Protein AF-A0A1G9JP99-F1 (afdb_monomer_lite)

Radius of gyration: 40.68 Å; chains: 1; bounding box: 70×70×103 Å

pLDDT: mean 71.24, std 18.3, range [31.33, 96.06]

Sequence (145 aa):
MFGIDGVELVLIVVLAILLFGPDKMPEYSRKAARIFVYLRNVANNTQNSLREQLGPEYSDLELKDLNPKAFIKKHLSQEVAAIEEAKREIEAMKATLEDATKNVESEMADARTTAKASTKVKEPEADDAGAEASYRPAPFDPEAT

Foldseek 3Di:
DDPADPVNVVVVVVVVCVVQPVVVVVVVVVVVVVVVVVVVVCVVVVLVVCCVPVHPVCVVPPCVPPPVVVVCCVVVVVVVVVVVVVVVVVVVVVVVVVVVVVVVVVVVVVVVVVVVVPPDDDDDDDDDDDDDDDDDDDDDDPPPD

InterPro domains:
  IPR003369 Sec-independent protein translocase protein TatA/B/E [PF02416] (2-48)

Structure (mmCIF, N/CA/C/O backbone):
data_AF-A0A1G9JP99-F1
#
_entry.id   AF-A0A1G9JP99-F1
#
loop_
_atom_site.group_PDB
_atom_site.id
_atom_site.type_symbol
_atom_site.label_atom_id
_atom_site.label_alt_id
_atom_site.label_comp_id
_atom_site.label_asym_id
_atom_site.label_entity_id
_atom_site.label_seq_id
_atom_site.pdbx_PDB_ins_code
_atom_site.Cartn_x
_atom_site.Cartn_y
_atom_site.Cartn_z
_atom_site.occupancy
_atom_site.B_iso_or_equiv
_atom_site.auth_seq_id
_atom_site.auth_comp_id
_atom_site.auth_asym_id
_atom_site.auth_atom_id
_atom_site.pdbx_PDB_model_num
ATOM 1 N N . MET A 1 1 ? -8.306 7.683 -14.898 1.00 63.66 1 MET A N 1
ATOM 2 C CA . MET A 1 1 ? -7.383 8.689 -15.468 1.00 63.66 1 MET A CA 1
ATOM 3 C C . MET A 1 1 ? -6.018 8.070 -15.767 1.00 63.66 1 MET A C 1
ATOM 5 O O . MET A 1 1 ? -5.032 8.480 -15.183 1.00 63.66 1 MET A O 1
ATOM 9 N N . PHE A 1 2 ? -5.956 7.114 -16.693 1.00 76.06 2 PHE A N 1
ATOM 10 C CA . PHE A 1 2 ? -4.715 6.695 -17.352 1.00 76.06 2 PHE A CA 1
ATOM 11 C C . PHE A 1 2 ? -5.158 6.245 -18.743 1.00 76.06 2 PHE A C 1
ATOM 13 O O . PHE A 1 2 ? -5.604 5.117 -18.906 1.00 76.06 2 PHE A O 1
ATOM 20 N N . GLY A 1 3 ? -5.240 7.178 -19.692 1.00 86.00 3 GLY A N 1
ATOM 21 C CA . GLY A 1 3 ? -5.681 6.895 -21.061 1.00 86.00 3 GLY A CA 1
ATOM 22 C C . GLY A 1 3 ? -4.586 6.180 -21.845 1.00 86.00 3 GLY A C 1
ATOM 23 O O . GLY A 1 3 ? -4.115 6.741 -22.818 1.00 86.00 3 GLY A O 1
ATOM 24 N N . ILE A 1 4 ? -4.142 5.022 -21.349 1.00 90.12 4 ILE A N 1
ATOM 25 C CA . ILE A 1 4 ? -3.037 4.239 -21.905 1.00 90.12 4 ILE A CA 1
ATOM 26 C C . ILE A 1 4 ? -3.626 3.125 -22.762 1.00 90.12 4 ILE A C 1
ATOM 28 O O . ILE A 1 4 ? -4.376 2.290 -22.249 1.00 90.12 4 ILE A O 1
ATOM 32 N N . ASP A 1 5 ? -3.280 3.108 -24.044 1.00 92.25 5 ASP A N 1
ATOM 33 C CA . ASP A 1 5 ? -3.667 2.026 -24.952 1.00 92.25 5 ASP A CA 1
ATOM 34 C C . ASP A 1 5 ? -2.722 0.812 -24.823 1.00 92.25 5 ASP A C 1
ATOM 36 O O . ASP A 1 5 ? -1.607 0.908 -24.300 1.00 92.25 5 ASP A O 1
ATOM 40 N N . GLY A 1 6 ? -3.136 -0.358 -25.316 1.00 94.81 6 GLY A N 1
ATOM 41 C CA . GLY A 1 6 ? -2.345 -1.592 -25.256 1.00 94.81 6 GLY A CA 1
ATOM 42 C C . GLY A 1 6 ? -0.953 -1.444 -25.882 1.00 94.81 6 GLY A C 1
ATOM 43 O O . GLY A 1 6 ? 0.021 -1.986 -25.361 1.00 94.81 6 GLY A O 1
ATOM 44 N N . VAL A 1 7 ? -0.836 -0.652 -26.953 1.00 95.56 7 VAL A N 1
ATOM 45 C CA . VAL A 1 7 ? 0.448 -0.344 -27.608 1.00 95.56 7 VAL A CA 1
ATOM 46 C C . VAL A 1 7 ? 1.347 0.513 -26.713 1.00 95.56 7 VAL A C 1
ATOM 48 O O . VAL A 1 7 ? 2.540 0.237 -26.583 1.00 95.56 7 VAL A O 1
ATOM 51 N N . GLU A 1 8 ? 0.787 1.529 -26.060 1.00 94.81 8 GLU A N 1
ATOM 52 C CA . GLU A 1 8 ? 1.534 2.410 -25.159 1.00 94.81 8 GLU A CA 1
ATOM 53 C C . GLU A 1 8 ? 2.023 1.656 -23.919 1.00 94.81 8 GLU A C 1
ATOM 55 O O . GLU A 1 8 ? 3.143 1.876 -23.457 1.00 94.81 8 GLU A O 1
ATOM 60 N N . LEU A 1 9 ? 1.240 0.696 -23.419 1.00 95.69 9 LEU A N 1
ATOM 61 C CA . LEU A 1 9 ? 1.669 -0.179 -22.331 1.00 95.69 9 LEU A CA 1
ATOM 62 C C . LEU A 1 9 ? 2.895 -1.018 -22.725 1.00 95.69 9 LEU A C 1
ATOM 64 O O . LEU A 1 9 ? 3.844 -1.122 -21.946 1.00 95.69 9 LEU A O 1
ATOM 68 N N . VAL A 1 10 ? 2.917 -1.575 -23.940 1.00 96.06 10 VAL A N 1
ATOM 69 C CA . VAL A 1 10 ? 4.090 -2.303 -24.454 1.00 96.06 10 VAL A CA 1
ATOM 70 C C . VAL A 1 10 ? 5.302 -1.377 -24.561 1.00 96.06 10 VAL A C 1
ATOM 72 O O . VAL A 1 10 ? 6.391 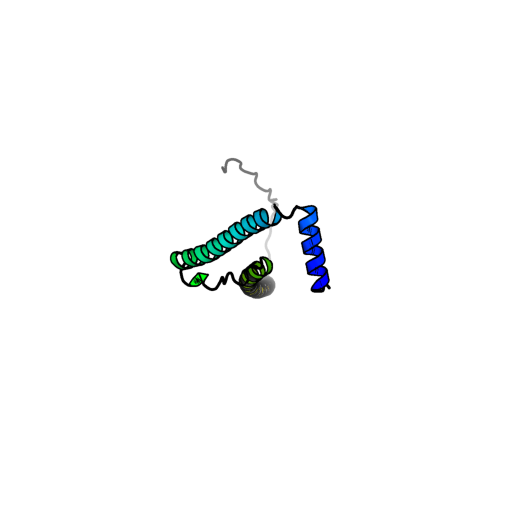-1.758 -24.128 1.00 96.06 10 VAL A O 1
ATOM 75 N N . LEU A 1 11 ? 5.122 -0.151 -25.063 1.00 95.81 11 LEU A N 1
ATOM 76 C CA . LEU A 1 11 ? 6.193 0.848 -25.138 1.00 95.81 11 LEU A CA 1
ATOM 77 C C . LEU A 1 11 ? 6.795 1.136 -23.753 1.00 95.81 11 LEU A C 1
ATOM 79 O O . LEU A 1 11 ? 8.017 1.141 -23.603 1.00 95.81 11 LEU A O 1
ATOM 83 N N . ILE A 1 12 ? 5.954 1.321 -22.732 1.00 95.06 12 ILE A N 1
ATOM 84 C CA . ILE A 1 12 ? 6.394 1.558 -21.348 1.00 95.06 12 ILE A CA 1
ATOM 85 C C . ILE A 1 12 ? 7.195 0.366 -20.816 1.00 95.06 12 ILE A C 1
ATOM 87 O O . ILE A 1 12 ? 8.239 0.558 -20.193 1.00 95.06 12 ILE A O 1
ATOM 91 N N . VAL A 1 13 ? 6.744 -0.865 -21.071 1.00 94.19 13 VAL A N 1
ATOM 92 C CA . VAL A 1 13 ? 7.461 -2.076 -20.642 1.00 94.19 13 VAL A CA 1
ATOM 93 C C . VAL A 1 13 ? 8.831 -2.168 -21.312 1.00 94.19 13 VAL A C 1
ATOM 95 O O . VAL A 1 13 ? 9.819 -2.448 -20.634 1.00 94.19 13 VAL A O 1
ATOM 98 N N . VAL A 1 14 ? 8.918 -1.890 -22.614 1.00 95.31 14 VAL A N 1
ATOM 99 C CA . VAL A 1 14 ? 10.197 -1.874 -23.340 1.00 95.31 14 VAL A CA 1
ATOM 100 C C . VAL A 1 14 ? 11.128 -0.804 -22.771 1.00 95.31 14 VAL A C 1
ATOM 102 O O . VAL A 1 14 ? 12.286 -1.100 -22.486 1.00 95.31 14 VAL A O 1
ATOM 105 N N . LEU A 1 15 ? 10.629 0.412 -22.530 1.00 95.44 15 LEU A N 1
ATOM 106 C CA . LEU A 1 15 ? 11.412 1.483 -21.908 1.00 95.44 15 LEU A CA 1
ATOM 107 C C . LEU A 1 15 ? 11.905 1.098 -20.510 1.00 95.44 15 LEU A C 1
ATOM 109 O O . LEU A 1 15 ? 13.072 1.319 -20.195 1.00 95.44 15 LEU A O 1
ATOM 113 N N . ALA A 1 16 ? 11.059 0.477 -19.690 1.00 93.25 16 ALA A N 1
ATOM 114 C CA . ALA A 1 16 ? 11.455 -0.012 -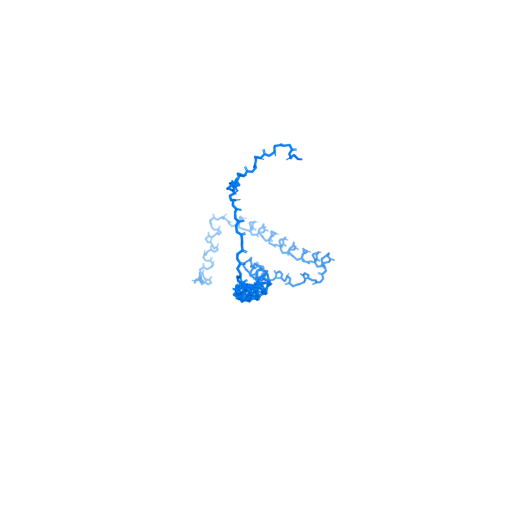18.374 1.00 93.25 16 ALA A CA 1
ATOM 115 C C . ALA A 1 16 ? 12.556 -1.082 -18.479 1.00 93.25 16 ALA A C 1
ATOM 117 O O . ALA A 1 16 ? 13.546 -1.025 -17.751 1.00 93.25 16 ALA A O 1
ATOM 118 N N . ILE A 1 17 ? 12.434 -2.025 -19.416 1.00 93.75 17 ILE A N 1
ATOM 119 C CA . ILE A 1 17 ? 13.460 -3.047 -19.662 1.00 93.75 17 ILE A CA 1
ATOM 120 C C . ILE A 1 17 ? 14.782 -2.416 -20.111 1.00 93.75 17 ILE A C 1
ATOM 122 O O . ILE A 1 17 ? 15.835 -2.862 -19.666 1.00 93.75 17 ILE A O 1
ATOM 126 N N . LEU A 1 18 ? 14.753 -1.381 -20.950 1.00 94.31 18 LEU A N 1
ATOM 127 C CA . LEU A 1 18 ? 15.966 -0.682 -21.381 1.00 94.31 18 LEU A CA 1
ATOM 128 C C . LEU A 1 18 ? 16.622 0.101 -20.239 1.00 94.31 18 LEU A C 1
ATOM 130 O O . LEU A 1 18 ? 17.842 0.073 -20.105 1.00 94.31 18 LEU A O 1
ATOM 134 N N . LEU A 1 19 ? 15.825 0.776 -19.407 1.00 93.50 19 LEU A N 1
ATOM 135 C CA . LEU A 1 19 ? 16.326 1.626 -18.328 1.00 93.50 19 LEU A CA 1
ATOM 136 C C . LEU A 1 19 ? 16.931 0.811 -17.176 1.00 93.50 19 LEU A C 1
ATOM 138 O O . LEU A 1 19 ? 17.978 1.166 -16.641 1.00 93.50 19 LEU A O 1
ATOM 142 N N . PHE A 1 20 ? 16.273 -0.287 -16.796 1.00 90.62 20 PHE A N 1
ATOM 143 C CA . PHE A 1 20 ? 16.695 -1.144 -15.683 1.00 90.62 20 PHE A CA 1
ATOM 144 C C . PHE A 1 20 ? 17.537 -2.352 -16.121 1.00 90.62 20 PHE A C 1
ATOM 146 O O . PHE A 1 20 ? 18.224 -2.955 -15.295 1.00 90.62 20 PHE A O 1
ATOM 153 N N . GLY A 1 21 ? 17.490 -2.709 -17.403 1.00 92.00 21 GLY A N 1
ATOM 154 C CA . GLY A 1 21 ? 18.132 -3.883 -17.984 1.00 92.00 21 GLY A CA 1
ATOM 155 C C . GLY A 1 21 ? 17.232 -5.136 -17.972 1.00 92.00 21 GLY A C 1
ATOM 156 O O . GLY A 1 21 ? 16.567 -5.418 -16.964 1.00 92.00 21 GLY A O 1
ATOM 157 N N . PRO A 1 22 ? 17.239 -5.946 -19.052 1.00 90.81 22 PRO A N 1
ATOM 158 C CA . PRO A 1 22 ? 16.419 -7.160 -19.168 1.00 90.81 22 PRO A CA 1
ATOM 159 C C . PRO A 1 22 ? 16.770 -8.231 -18.133 1.00 90.81 22 PRO A C 1
ATOM 161 O O . PRO A 1 22 ? 15.906 -9.016 -17.752 1.00 90.81 22 PRO A O 1
ATOM 164 N N . ASP A 1 23 ? 18.001 -8.228 -17.624 1.00 90.69 23 ASP A N 1
ATOM 165 C CA . ASP A 1 23 ? 18.457 -9.217 -16.647 1.00 90.69 23 ASP A CA 1
ATOM 166 C C . ASP A 1 23 ? 17.945 -8.927 -15.229 1.00 90.69 23 ASP A C 1
ATOM 168 O O . ASP A 1 23 ? 17.736 -9.844 -14.432 1.00 90.69 23 ASP A O 1
ATOM 172 N N . LYS A 1 24 ? 17.719 -7.648 -14.893 1.00 89.38 24 LYS A N 1
ATOM 173 C CA . LYS A 1 24 ? 17.343 -7.217 -13.535 1.00 89.38 24 LYS A CA 1
ATOM 174 C C . LYS A 1 24 ? 15.836 -7.178 -13.310 1.00 89.38 24 LYS A C 1
ATOM 176 O O . LYS A 1 24 ? 15.379 -7.496 -12.212 1.00 89.38 24 LYS A O 1
ATOM 181 N N . MET A 1 25 ? 15.053 -6.857 -14.341 1.00 88.69 25 MET A N 1
ATOM 182 C CA . MET A 1 25 ? 13.587 -6.790 -14.257 1.00 88.69 25 MET A CA 1
ATOM 183 C C . MET A 1 25 ? 12.951 -8.092 -13.723 1.00 88.69 25 MET A C 1
ATOM 185 O O . MET A 1 25 ? 12.221 -8.025 -12.730 1.00 88.69 25 MET A O 1
ATOM 189 N N . PRO A 1 26 ? 13.274 -9.291 -14.253 1.00 88.75 26 PRO A N 1
ATOM 190 C CA . PRO A 1 26 ? 12.721 -10.544 -13.742 1.00 88.75 26 PRO A CA 1
ATOM 191 C C . PRO A 1 26 ? 13.119 -10.828 -12.290 1.00 88.75 26 PRO A C 1
ATOM 193 O O . PRO A 1 26 ? 12.353 -11.430 -11.537 1.00 88.75 26 PRO A O 1
ATOM 196 N N . GLU A 1 27 ? 14.319 -10.416 -11.876 1.00 91.44 27 GLU A N 1
ATOM 197 C CA . GLU A 1 27 ? 14.792 -10.586 -10.502 1.00 91.44 27 GLU A CA 1
ATOM 198 C C . GLU A 1 27 ? 13.963 -9.738 -9.524 1.00 91.44 27 GLU A C 1
ATOM 200 O O . GLU A 1 27 ? 13.498 -10.250 -8.498 1.00 91.44 27 GLU A O 1
ATOM 205 N N . TYR A 1 28 ? 13.717 -8.468 -9.860 1.00 91.38 28 TYR A N 1
ATOM 206 C CA . TYR A 1 28 ? 12.906 -7.564 -9.043 1.00 91.38 28 TYR A CA 1
ATOM 207 C C . TYR A 1 28 ? 11.433 -7.969 -9.007 1.00 91.38 28 TYR A C 1
ATOM 209 O O . TYR A 1 28 ? 10.856 -8.035 -7.918 1.00 91.38 28 TYR A O 1
ATOM 217 N N . SER A 1 29 ? 10.841 -8.343 -10.145 1.00 92.06 29 SER A N 1
ATOM 218 C CA . SER A 1 29 ? 9.459 -8.838 -10.188 1.00 92.06 29 SER A CA 1
ATOM 219 C C . SER A 1 29 ? 9.275 -10.082 -9.317 1.00 92.06 29 SER A C 1
ATOM 221 O O . SER A 1 29 ? 8.296 -10.180 -8.581 1.00 92.06 29 SER A O 1
ATOM 223 N N . ARG A 1 30 ? 10.242 -11.011 -9.312 1.00 94.56 30 ARG A N 1
ATOM 224 C CA . ARG A 1 30 ? 10.208 -12.199 -8.438 1.00 94.56 30 ARG A CA 1
ATOM 225 C C . ARG A 1 30 ? 10.326 -11.854 -6.953 1.00 94.56 30 ARG A C 1
ATOM 227 O O . ARG A 1 30 ? 9.719 -12.531 -6.123 1.00 94.56 30 ARG A O 1
ATOM 234 N N . LYS A 1 31 ? 11.118 -10.842 -6.583 1.00 94.56 31 LYS A N 1
ATOM 235 C CA . LYS A 1 31 ? 11.202 -10.359 -5.189 1.00 94.56 31 LYS A CA 1
ATOM 236 C C . LYS A 1 31 ? 9.872 -9.742 -4.750 1.00 94.56 31 LYS A C 1
ATOM 238 O O . LYS A 1 31 ? 9.347 -10.134 -3.712 1.00 94.56 31 LYS A O 1
ATOM 243 N N . ALA A 1 32 ? 9.289 -8.872 -5.573 1.00 94.62 32 ALA A N 1
ATOM 244 C CA . ALA A 1 32 ? 7.983 -8.270 -5.312 1.00 94.62 32 ALA A CA 1
ATOM 245 C C . ALA A 1 32 ? 6.868 -9.324 -5.216 1.00 94.62 32 ALA A C 1
ATOM 247 O O . ALA A 1 32 ? 6.081 -9.298 -4.275 1.00 94.62 32 ALA A O 1
ATOM 248 N N . ALA A 1 33 ? 6.847 -10.304 -6.125 1.00 95.50 33 ALA A N 1
ATOM 249 C CA . ALA A 1 33 ? 5.878 -11.397 -6.096 1.00 95.50 33 ALA A CA 1
ATOM 250 C C . ALA A 1 33 ? 5.971 -12.215 -4.800 1.00 95.50 33 ALA A C 1
ATOM 252 O O . ALA A 1 33 ? 4.947 -12.542 -4.208 1.00 95.50 33 ALA A O 1
ATOM 253 N N . ARG A 1 34 ? 7.187 -12.502 -4.312 1.00 95.56 34 ARG A N 1
ATOM 254 C CA . ARG A 1 34 ? 7.377 -13.192 -3.026 1.00 95.56 34 ARG A CA 1
ATOM 255 C C . ARG A 1 34 ? 6.820 -12.392 -1.853 1.00 95.56 34 ARG A C 1
ATOM 257 O O . ARG A 1 34 ? 6.141 -12.973 -1.015 1.00 95.56 34 ARG A O 1
ATOM 264 N N . ILE A 1 35 ? 7.063 -11.082 -1.815 1.00 96.00 35 ILE A N 1
ATOM 265 C CA . ILE A 1 35 ? 6.511 -10.196 -0.778 1.00 96.00 35 ILE A CA 1
ATOM 266 C C . ILE A 1 35 ? 4.983 -10.170 -0.860 1.00 96.00 35 ILE A C 1
ATOM 268 O O . ILE A 1 35 ? 4.316 -10.304 0.159 1.00 96.00 35 ILE A O 1
ATOM 272 N N . PHE A 1 36 ? 4.426 -10.059 -2.066 1.00 95.00 36 PHE A N 1
ATOM 273 C CA . PHE A 1 36 ? 2.982 -10.061 -2.282 1.00 95.00 36 PHE A CA 1
ATOM 274 C C . PHE A 1 36 ? 2.331 -11.367 -1.815 1.00 95.00 36 PHE A C 1
ATOM 276 O O . PHE A 1 36 ? 1.351 -11.336 -1.076 1.00 95.00 36 PHE A O 1
ATOM 283 N N . VAL A 1 37 ? 2.893 -12.517 -2.197 1.00 94.31 37 VAL A N 1
ATOM 284 C CA . VAL A 1 37 ? 2.399 -13.836 -1.774 1.00 94.31 37 VAL A CA 1
ATOM 285 C C . VAL A 1 37 ? 2.537 -14.010 -0.263 1.00 94.31 37 VAL A C 1
ATOM 287 O O . VAL A 1 37 ? 1.609 -14.488 0.382 1.00 94.31 37 VAL A O 1
ATOM 290 N N . TYR A 1 38 ? 3.656 -13.580 0.322 1.00 92.56 38 TYR A N 1
ATOM 291 C CA . TYR A 1 38 ? 3.847 -13.597 1.769 1.00 92.56 38 TYR A CA 1
ATOM 292 C C . TYR A 1 38 ? 2.789 -12.748 2.484 1.00 92.56 38 TYR A C 1
ATOM 294 O O . TYR A 1 38 ? 2.124 -13.244 3.387 1.00 92.56 38 TYR A O 1
ATOM 302 N N . LEU A 1 39 ? 2.562 -11.512 2.035 1.00 92.50 39 LEU A N 1
ATOM 303 C CA . LEU A 1 39 ? 1.564 -10.616 2.617 1.00 92.50 39 LEU A CA 1
ATOM 304 C C . LEU A 1 39 ? 0.139 -11.165 2.459 1.00 92.50 39 LEU A C 1
ATOM 306 O O . LEU A 1 39 ? -0.636 -11.130 3.410 1.00 92.50 39 LEU A O 1
ATOM 310 N N . ARG A 1 40 ? -0.188 -11.736 1.292 1.00 89.12 40 ARG A N 1
ATOM 311 C CA . ARG A 1 40 ? -1.451 -12.447 1.034 1.00 89.12 40 ARG A CA 1
ATOM 312 C C . ARG A 1 40 ? -1.649 -13.586 2.035 1.00 89.12 40 ARG A C 1
ATOM 314 O O . ARG A 1 40 ? -2.734 -13.716 2.593 1.00 89.12 40 ARG A O 1
ATOM 321 N N . ASN A 1 41 ? -0.614 -14.393 2.264 1.00 89.06 41 ASN A N 1
ATOM 322 C CA . ASN A 1 41 ? -0.664 -15.527 3.183 1.00 89.06 41 ASN A CA 1
ATOM 323 C C . ASN A 1 41 ? -0.784 -15.076 4.640 1.00 89.06 41 ASN A C 1
ATOM 325 O O . ASN A 1 41 ? -1.596 -15.634 5.367 1.00 89.06 41 ASN A O 1
ATOM 329 N N . VAL A 1 42 ? -0.037 -14.049 5.057 1.00 87.12 42 VAL A N 1
ATOM 330 C CA . VAL A 1 42 ? -0.156 -13.455 6.398 1.00 87.12 42 VAL A CA 1
ATOM 331 C C . VAL A 1 42 ? -1.568 -12.913 6.612 1.00 87.12 42 VAL A C 1
ATOM 333 O O . VAL A 1 42 ? -2.197 -13.273 7.597 1.00 87.12 42 VAL A O 1
ATOM 336 N N . ALA A 1 43 ? -2.112 -12.144 5.665 1.00 84.00 43 ALA A N 1
ATOM 337 C CA . ALA A 1 43 ? -3.473 -11.616 5.758 1.00 84.00 43 ALA A CA 1
ATOM 338 C C . ALA A 1 43 ? -4.529 -12.730 5.900 1.00 84.00 43 ALA A C 1
ATOM 340 O O . ALA A 1 43 ? -5.416 -12.632 6.745 1.00 84.00 43 ALA A O 1
ATOM 341 N N . ASN A 1 44 ? -4.403 -13.813 5.125 1.00 81.38 44 ASN A N 1
ATOM 342 C CA . ASN A 1 44 ? -5.307 -14.963 5.216 1.00 81.38 44 ASN A CA 1
ATOM 343 C C . ASN A 1 44 ? -5.135 -15.749 6.534 1.00 81.38 44 ASN A C 1
ATOM 345 O O . ASN A 1 44 ? -6.119 -16.178 7.130 1.00 81.38 44 ASN A O 1
ATOM 349 N N . ASN A 1 45 ? -3.899 -15.945 7.002 1.00 80.19 45 ASN A N 1
ATOM 350 C CA . ASN A 1 45 ? -3.610 -16.728 8.208 1.00 80.19 45 ASN A CA 1
ATOM 351 C C . ASN A 1 45 ? -4.011 -15.982 9.484 1.00 80.19 45 ASN A C 1
ATOM 353 O O . ASN A 1 45 ? -4.600 -16.577 10.380 1.00 80.19 45 ASN A O 1
ATOM 357 N N . THR A 1 46 ? -3.745 -14.677 9.552 1.00 70.06 46 THR A N 1
ATOM 358 C CA . THR A 1 46 ? -4.168 -13.825 10.667 1.00 70.06 46 THR A CA 1
ATOM 359 C C . THR A 1 46 ? -5.691 -13.797 10.774 1.00 70.06 46 THR A C 1
ATOM 361 O O . THR A 1 46 ? -6.208 -13.897 11.879 1.00 70.06 46 THR A O 1
ATOM 364 N N . GLN A 1 47 ? -6.428 -13.772 9.658 1.00 67.56 47 GLN A N 1
ATOM 365 C CA . GLN A 1 47 ? -7.891 -13.886 9.685 1.00 67.56 47 GLN A CA 1
ATOM 366 C C . GLN A 1 47 ? -8.359 -15.185 10.357 1.00 67.56 47 GLN A C 1
ATOM 368 O O . GLN A 1 47 ? -9.275 -15.159 11.179 1.00 67.56 47 GLN A O 1
ATOM 373 N N . ASN A 1 48 ? -7.710 -16.308 10.043 1.00 66.81 48 ASN A N 1
ATOM 374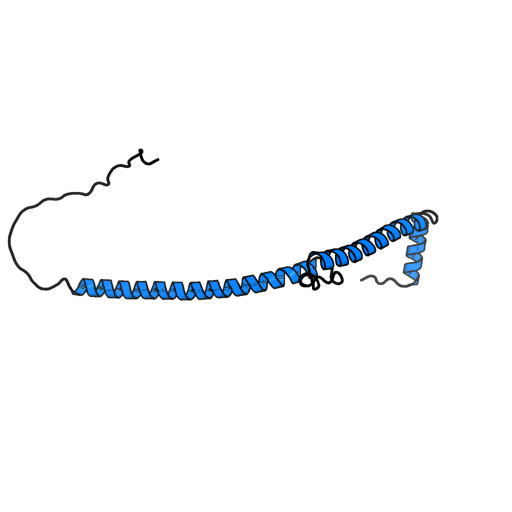 C CA . ASN A 1 48 ? -8.046 -17.602 10.631 1.00 66.81 48 ASN A CA 1
ATOM 375 C C . ASN A 1 48 ? -7.730 -17.633 12.133 1.00 66.81 48 ASN A C 1
ATOM 377 O O . ASN A 1 48 ? -8.588 -18.025 12.914 1.00 66.81 48 ASN A O 1
ATOM 381 N N . SER A 1 49 ? -6.555 -17.151 12.552 1.00 64.75 49 SER A N 1
ATOM 382 C CA . SER A 1 49 ? -6.162 -17.135 13.969 1.00 64.75 49 SER A CA 1
ATOM 383 C C . SER A 1 49 ? -6.970 -16.148 14.820 1.00 64.75 49 SER A C 1
ATOM 385 O O . SER A 1 49 ? -7.281 -16.457 15.967 1.00 64.75 49 SER A O 1
ATOM 387 N N . LEU A 1 50 ? -7.352 -14.986 14.276 1.00 65.88 50 LEU A N 1
ATOM 388 C CA . LEU A 1 50 ? -8.237 -14.032 14.960 1.00 65.88 50 LEU A CA 1
ATOM 389 C C . LEU A 1 50 ? -9.643 -14.618 15.128 1.00 65.88 50 LEU A C 1
ATOM 391 O O . LEU A 1 50 ? -10.222 -14.510 16.203 1.00 65.88 50 LEU A O 1
ATOM 395 N N . ARG A 1 51 ? -10.162 -15.306 14.105 1.00 64.12 51 ARG A N 1
ATOM 396 C CA . ARG A 1 51 ? -11.446 -16.019 14.176 1.00 64.12 51 ARG A CA 1
ATOM 397 C C . ARG A 1 51 ? -11.444 -17.133 15.227 1.00 64.12 51 ARG A C 1
ATOM 399 O O . ARG A 1 51 ? -12.454 -17.343 15.891 1.00 64.12 51 ARG A O 1
ATOM 406 N N . GLU A 1 52 ? -10.330 -17.848 15.363 1.00 67.38 52 GLU A N 1
ATOM 407 C CA . GLU A 1 52 ? -10.192 -18.987 16.279 1.00 67.38 52 GLU A CA 1
ATOM 408 C C . GLU A 1 52 ? -10.038 -18.556 17.745 1.00 67.38 52 GLU A C 1
ATOM 410 O O . GLU A 1 52 ? -10.540 -19.233 18.638 1.00 67.38 52 GLU A O 1
ATOM 415 N N . GLN A 1 53 ? -9.376 -17.421 17.999 1.00 66.94 53 GLN A N 1
ATOM 416 C CA . GLN A 1 53 ? -9.069 -16.958 19.358 1.00 66.94 53 GLN A CA 1
ATOM 417 C C . GLN A 1 53 ? -10.051 -15.917 19.906 1.00 66.94 53 GLN A C 1
ATOM 419 O O . GLN A 1 53 ? -10.187 -15.808 21.121 1.00 66.94 53 GLN A O 1
ATOM 424 N N . LEU A 1 54 ? -10.731 -15.152 19.048 1.00 62.97 54 LEU A N 1
ATOM 425 C CA . LEU A 1 54 ? -11.587 -14.036 19.476 1.00 62.97 54 LEU A CA 1
ATOM 426 C C . LEU A 1 54 ? -13.086 -14.302 19.260 1.00 62.97 54 LEU A C 1
ATOM 428 O O . LEU A 1 54 ? -13.921 -13.494 19.656 1.00 62.97 54 LEU A O 1
ATOM 432 N N . GLY A 1 55 ? -13.444 -15.460 18.701 1.00 59.59 55 GLY A N 1
ATOM 433 C CA . GLY A 1 55 ? -14.833 -15.875 18.534 1.00 59.59 55 GLY A CA 1
ATOM 434 C C . GLY A 1 55 ? -15.558 -15.196 17.361 1.00 59.59 55 GLY A C 1
ATOM 435 O O . GLY A 1 55 ? -15.032 -14.290 16.707 1.00 59.59 55 GLY A O 1
ATOM 436 N N . PRO A 1 56 ? -16.783 -15.660 17.050 1.00 58.41 56 PRO A N 1
ATOM 437 C CA . PRO A 1 56 ? -17.535 -15.256 15.862 1.00 58.41 56 PRO A CA 1
ATOM 438 C C . PRO A 1 56 ? -17.895 -13.762 15.809 1.00 58.41 56 PRO A C 1
ATOM 440 O O . PRO A 1 56 ? -18.138 -13.273 14.709 1.00 58.41 56 PRO A O 1
ATOM 443 N N . GLU A 1 57 ? -17.834 -13.040 16.933 1.00 56.41 57 GLU A N 1
ATOM 444 C CA . GLU A 1 57 ? -18.069 -11.586 17.054 1.00 56.41 57 GLU A CA 1
ATOM 445 C C . GLU A 1 57 ? -17.111 -10.725 16.201 1.00 56.41 57 GLU A C 1
ATOM 447 O O . GLU A 1 57 ? -17.443 -9.603 15.835 1.00 56.41 57 GLU A O 1
ATOM 452 N N . TYR A 1 58 ? -15.943 -11.248 15.807 1.00 54.94 58 TYR A N 1
ATOM 453 C CA . TYR A 1 58 ? -14.987 -10.542 14.935 1.00 54.94 58 TYR A CA 1
ATOM 454 C C . TYR A 1 58 ? -15.055 -10.988 13.463 1.00 54.94 58 TYR A C 1
ATOM 456 O O . TYR A 1 58 ? -14.245 -10.549 12.642 1.00 54.94 58 TYR A O 1
ATOM 464 N N . SER A 1 59 ? -16.026 -11.838 13.102 1.00 53.91 59 SER A N 1
ATOM 465 C CA . SER A 1 59 ? -16.233 -12.304 11.718 1.00 53.91 59 SER A CA 1
ATOM 466 C C . SER A 1 59 ? -16.689 -11.193 10.765 1.00 53.91 59 SER A C 1
ATOM 468 O O . SER A 1 59 ? -16.510 -11.332 9.557 1.00 53.91 59 SER A O 1
ATOM 470 N N . ASP A 1 60 ? -17.213 -10.082 11.292 1.00 56.25 60 ASP A N 1
ATOM 471 C CA . ASP A 1 60 ? -17.716 -8.944 10.505 1.00 56.25 60 ASP A CA 1
ATOM 472 C C . ASP A 1 60 ? -16.637 -7.922 10.110 1.00 56.25 60 ASP A C 1
ATOM 474 O O . ASP A 1 60 ? -16.913 -6.928 9.417 1.00 56.25 60 ASP A O 1
ATOM 478 N N . LEU A 1 61 ? -15.386 -8.177 10.503 1.00 53.72 61 LEU A N 1
ATOM 479 C CA . LEU A 1 61 ? -14.210 -7.531 9.931 1.00 53.72 61 LEU A CA 1
ATOM 480 C C . LEU A 1 61 ? -13.751 -8.324 8.703 1.00 53.72 61 LEU A C 1
ATOM 482 O O . LEU A 1 61 ? -12.694 -8.954 8.675 1.00 53.72 61 LEU A O 1
ATOM 486 N N . GLU A 1 62 ? -14.570 -8.294 7.654 1.00 54.25 62 GLU A N 1
ATOM 487 C CA . GLU A 1 62 ? -14.179 -8.782 6.338 1.00 54.25 62 GLU A CA 1
ATOM 488 C C . GLU A 1 62 ? -12.989 -7.959 5.821 1.00 54.25 62 GLU A C 1
ATOM 490 O O . GLU A 1 62 ? -13.139 -6.844 5.319 1.00 54.25 62 GLU A O 1
ATOM 495 N N . LEU A 1 63 ? -11.785 -8.539 5.858 1.00 51.81 63 LEU A N 1
ATOM 496 C CA . LEU A 1 63 ? -10.557 -7.955 5.297 1.00 51.81 63 LEU A CA 1
ATOM 497 C C . LEU A 1 63 ? -10.593 -7.746 3.765 1.00 51.81 63 LEU A C 1
ATOM 499 O O . LEU A 1 63 ? -9.575 -7.435 3.147 1.00 51.81 63 LEU A O 1
ATOM 503 N N . LYS A 1 64 ? -11.758 -7.913 3.133 1.00 51.12 64 LYS A N 1
ATOM 504 C CA . LYS A 1 64 ? -11.998 -7.636 1.715 1.00 51.12 64 LYS A CA 1
ATOM 505 C C . LYS A 1 64 ? -12.272 -6.148 1.452 1.00 51.12 64 LYS A C 1
ATOM 507 O O . LYS A 1 64 ? -12.142 -5.724 0.309 1.00 51.12 64 LYS A O 1
ATOM 512 N N . ASP A 1 65 ? -12.566 -5.369 2.502 1.00 51.47 65 ASP A N 1
ATOM 513 C CA . ASP A 1 65 ? -12.787 -3.913 2.452 1.00 51.47 65 ASP A CA 1
ATOM 514 C C . ASP A 1 65 ? -11.735 -3.124 3.259 1.00 51.47 65 ASP A C 1
ATOM 516 O O . ASP A 1 65 ? -12.001 -2.090 3.874 1.00 51.47 65 ASP A O 1
ATOM 520 N N . LEU A 1 66 ? -10.493 -3.618 3.257 1.00 55.62 66 LEU A N 1
ATOM 521 C CA . LEU A 1 66 ? -9.331 -3.009 3.913 1.00 55.62 66 LEU A CA 1
ATOM 522 C C . LEU A 1 66 ? -8.834 -1.731 3.197 1.00 55.62 66 LEU A C 1
ATOM 524 O O . LEU A 1 66 ? -7.637 -1.505 3.038 1.00 55.62 66 LEU A O 1
ATOM 528 N N . ASN A 1 67 ? -9.750 -0.859 2.772 1.00 53.09 67 ASN A N 1
ATOM 529 C CA . ASN A 1 67 ? -9.439 0.554 2.634 1.00 53.09 67 ASN A CA 1
ATOM 530 C C . ASN A 1 67 ? -9.410 1.140 4.051 1.00 53.09 67 ASN A C 1
ATOM 532 O O . ASN A 1 67 ? -10.442 1.109 4.725 1.00 53.09 67 ASN A O 1
ATOM 536 N N . PRO A 1 68 ? -8.293 1.728 4.521 1.00 55.56 68 PRO A N 1
ATOM 537 C CA . PRO A 1 68 ? -8.217 2.267 5.881 1.00 55.56 68 PRO A CA 1
ATOM 538 C C . PRO A 1 68 ? -9.335 3.286 6.147 1.00 55.56 68 PRO A C 1
ATOM 540 O O . PRO A 1 68 ? -9.895 3.324 7.234 1.00 55.56 68 PRO A O 1
ATOM 543 N N . LYS A 1 69 ? -9.759 4.033 5.116 1.00 56.50 69 LYS A N 1
ATOM 544 C CA . LYS A 1 69 ? -10.922 4.931 5.180 1.00 56.50 69 LYS A CA 1
ATOM 545 C C . LYS A 1 69 ? -12.256 4.219 5.422 1.00 56.50 69 LYS A C 1
ATOM 547 O O . LYS A 1 69 ? -13.092 4.773 6.124 1.00 56.50 69 LYS A O 1
ATOM 552 N N . ALA A 1 70 ? -12.479 3.044 4.837 1.00 62.44 70 ALA A N 1
ATOM 553 C CA . ALA A 1 70 ? -13.729 2.298 4.992 1.00 62.44 70 ALA A CA 1
ATOM 554 C C . ALA A 1 70 ? -13.810 1.631 6.373 1.00 62.44 70 ALA A C 1
ATOM 556 O O . ALA A 1 70 ? -14.844 1.725 7.028 1.00 62.44 70 ALA A O 1
ATOM 557 N N . PHE A 1 71 ? -12.695 1.069 6.856 1.00 56.31 71 PHE A N 1
ATOM 558 C CA . PHE A 1 71 ? -12.578 0.507 8.207 1.00 56.31 71 PHE A CA 1
ATOM 559 C C . PHE A 1 71 ? -12.814 1.569 9.291 1.00 56.31 71 PHE A C 1
ATOM 561 O O . PHE A 1 71 ? -13.657 1.387 10.165 1.00 56.31 71 PHE A O 1
ATOM 568 N N . ILE A 1 72 ? -12.146 2.723 9.168 1.00 61.16 72 ILE A N 1
ATOM 569 C CA . ILE A 1 72 ? -12.341 3.889 10.041 1.00 61.16 72 ILE A CA 1
ATOM 570 C C . ILE A 1 72 ? -13.792 4.370 9.959 1.00 61.16 72 ILE A C 1
ATOM 572 O O . ILE A 1 72 ? -14.429 4.558 10.984 1.00 61.16 72 ILE A O 1
ATOM 576 N N . LYS A 1 73 ? -14.368 4.500 8.7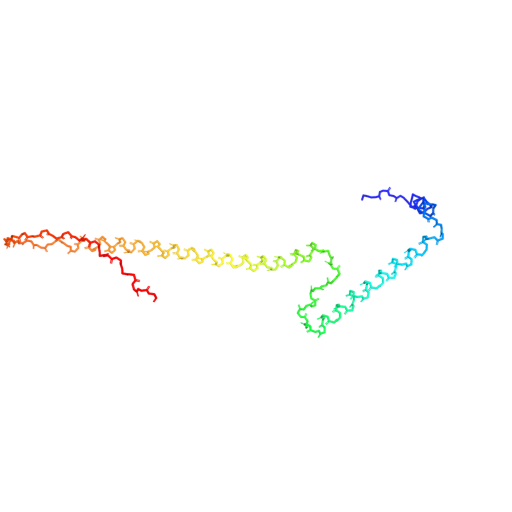57 1.00 62.88 73 LYS A N 1
ATOM 577 C CA . LYS A 1 73 ? -15.769 4.911 8.596 1.00 62.88 73 LYS A CA 1
ATOM 578 C C . LYS A 1 73 ? -16.742 3.944 9.273 1.00 62.88 73 LYS A C 1
ATOM 580 O O . LYS A 1 73 ? -17.674 4.419 9.903 1.00 62.88 73 LYS A O 1
ATOM 585 N N . LYS A 1 74 ? -16.547 2.627 9.154 1.00 61.44 74 LYS A N 1
ATOM 586 C CA . LYS A 1 74 ? -17.437 1.619 9.753 1.00 61.44 74 LYS A CA 1
ATOM 587 C C . LYS A 1 74 ? -17.330 1.631 11.282 1.00 61.44 74 LYS A C 1
ATOM 589 O O . LYS A 1 74 ? -18.359 1.695 11.950 1.00 61.44 74 LYS A O 1
ATOM 594 N N . HIS A 1 75 ? -16.110 1.673 11.820 1.00 62.16 75 HIS A N 1
ATOM 595 C CA . HIS A 1 75 ? -15.882 1.692 13.268 1.00 62.16 75 HIS A CA 1
ATOM 596 C C . HIS A 1 75 ? -16.329 3.014 13.905 1.00 62.16 75 HIS A C 1
ATOM 598 O O . HIS A 1 75 ? -17.103 3.002 14.856 1.00 62.16 75 HIS A O 1
ATOM 604 N N . LEU A 1 76 ? -15.990 4.158 13.297 1.00 59.19 76 LEU A N 1
ATOM 605 C CA . LEU A 1 76 ? -16.525 5.442 13.743 1.00 59.19 76 LEU A CA 1
ATOM 606 C C . LEU A 1 76 ? -18.029 5.562 13.510 1.00 59.19 76 LEU A C 1
ATOM 608 O O . LEU A 1 76 ? -18.664 6.255 14.276 1.00 59.19 76 LEU A O 1
ATOM 612 N N . SER A 1 77 ? -18.646 4.928 12.508 1.00 58.88 77 SER A N 1
ATOM 613 C CA . SER A 1 77 ? -20.108 5.014 12.347 1.00 58.88 77 SER A CA 1
ATOM 614 C C . SER A 1 77 ? -20.879 4.277 13.444 1.00 58.88 77 SER A C 1
ATOM 616 O O . SER A 1 77 ? -21.936 4.753 13.848 1.00 58.88 77 SER A O 1
ATOM 618 N N . GLN A 1 78 ? -20.348 3.161 13.956 1.00 59.25 78 GLN A N 1
ATOM 619 C CA . GLN A 1 78 ? -20.930 2.476 15.114 1.00 59.25 78 GLN A CA 1
ATOM 620 C C . GLN A 1 78 ? -20.704 3.271 16.403 1.00 59.25 78 GLN A C 1
ATOM 622 O O . GLN A 1 78 ? -21.637 3.426 17.186 1.00 59.25 78 GLN A O 1
ATOM 627 N N . GLU A 1 79 ? -19.512 3.842 16.595 1.00 58.47 79 GLU A N 1
ATOM 628 C CA . GLU A 1 79 ? -19.246 4.706 17.751 1.00 58.47 79 GLU A CA 1
ATOM 629 C C . GLU A 1 79 ? -20.032 6.021 17.684 1.00 58.47 79 GLU A C 1
ATOM 631 O O . GLU A 1 79 ? -20.565 6.465 18.691 1.00 58.47 79 GLU A O 1
ATOM 636 N N . VAL A 1 80 ? -20.186 6.625 16.505 1.00 59.31 80 VAL A N 1
ATOM 637 C CA . VAL A 1 80 ? -20.972 7.852 16.307 1.00 59.31 80 VAL A CA 1
ATOM 638 C C . VAL A 1 80 ? -22.454 7.595 16.547 1.00 59.31 80 VAL A C 1
ATOM 640 O O . VAL A 1 80 ? -23.085 8.436 17.168 1.00 59.31 80 VAL A O 1
ATOM 643 N N . ALA A 1 81 ? -23.004 6.445 16.144 1.00 61.34 81 ALA A N 1
ATOM 644 C CA . ALA A 1 81 ? -24.389 6.095 16.464 1.00 61.34 81 ALA A CA 1
ATOM 645 C C . ALA A 1 81 ? -24.606 5.957 17.982 1.00 61.34 81 ALA A C 1
ATOM 647 O O . ALA A 1 81 ? -25.564 6.516 18.513 1.00 61.34 81 ALA A O 1
ATOM 648 N N . ALA A 1 82 ? -23.678 5.305 18.690 1.00 61.69 82 ALA A N 1
ATOM 649 C CA . ALA A 1 82 ? -23.721 5.197 20.149 1.00 61.69 82 ALA A CA 1
ATOM 650 C C . ALA A 1 82 ? -23.536 6.562 20.844 1.00 61.69 82 ALA A C 1
ATOM 652 O O . ALA A 1 82 ? -24.208 6.865 21.828 1.00 61.69 82 ALA A O 1
ATOM 653 N N . ILE A 1 83 ? -22.661 7.422 20.313 1.00 63.66 83 ILE A N 1
ATOM 654 C CA . ILE A 1 83 ? -22.447 8.789 20.810 1.00 63.66 83 ILE A CA 1
ATOM 655 C C . ILE A 1 83 ? -23.670 9.676 20.527 1.00 63.66 83 ILE A C 1
ATOM 657 O O . ILE A 1 83 ? -23.994 10.539 21.338 1.00 63.66 83 ILE A O 1
ATOM 661 N N . GLU A 1 84 ? -24.361 9.492 19.404 1.00 71.38 84 GLU A N 1
ATOM 662 C CA . GLU A 1 84 ? -25.542 10.273 19.019 1.00 71.38 84 GLU A CA 1
ATOM 663 C C . GLU A 1 84 ? -26.786 9.871 19.826 1.00 71.38 84 GLU A C 1
ATOM 665 O O . GLU A 1 84 ? -27.578 10.740 20.199 1.00 71.38 84 GLU A O 1
ATOM 670 N N . GLU A 1 85 ? -26.915 8.591 20.181 1.00 73.69 85 GLU A N 1
ATOM 671 C CA . GLU A 1 85 ? -27.908 8.095 21.141 1.00 73.69 85 GLU A CA 1
ATOM 672 C C . GLU A 1 85 ? -27.632 8.634 22.552 1.00 73.69 85 GLU A C 1
ATOM 674 O O . GLU A 1 85 ? -28.498 9.288 23.137 1.00 73.69 85 GLU A O 1
ATOM 679 N N . ALA A 1 86 ? -26.390 8.519 23.037 1.00 70.56 86 ALA A N 1
ATOM 680 C CA . ALA A 1 86 ? -25.980 9.095 24.319 1.00 70.56 86 ALA A CA 1
ATOM 681 C C . ALA A 1 86 ? -26.175 10.623 24.362 1.00 70.56 86 ALA A C 1
ATOM 683 O O . ALA A 1 86 ? -26.592 11.184 25.375 1.00 70.56 86 ALA A O 1
ATOM 684 N N . LYS A 1 87 ? -25.925 11.327 23.251 1.00 77.25 87 LYS A N 1
ATOM 685 C CA . LYS A 1 87 ? -26.153 12.773 23.152 1.00 77.25 87 LYS A CA 1
ATOM 686 C C . LYS A 1 87 ? -27.640 13.127 23.241 1.00 77.25 87 LYS A C 1
ATOM 688 O O . LYS A 1 87 ? -27.973 14.111 23.898 1.00 77.25 87 LYS A O 1
ATOM 693 N N . ARG A 1 88 ? -28.531 12.340 22.625 1.00 83.25 88 ARG A N 1
ATOM 694 C CA . ARG A 1 88 ? -29.989 12.534 22.737 1.00 83.25 88 ARG A CA 1
ATOM 695 C C . ARG A 1 88 ? -30.490 12.297 24.158 1.00 83.25 88 ARG A C 1
ATOM 697 O O . ARG A 1 88 ? -31.323 13.067 24.626 1.00 83.25 88 ARG A O 1
ATOM 704 N N . GLU A 1 89 ? -29.969 11.288 24.851 1.00 81.12 89 GLU A N 1
ATOM 705 C CA . GLU A 1 89 ? -30.299 11.039 26.261 1.00 81.12 89 GLU A CA 1
ATOM 706 C C . GLU A 1 89 ? -29.831 12.185 27.165 1.00 81.12 89 GLU A C 1
ATOM 708 O O . GLU A 1 89 ? -30.591 12.655 28.011 1.00 81.12 89 GLU A O 1
ATOM 713 N N . ILE A 1 90 ? -28.620 12.704 26.939 1.00 82.06 90 ILE A N 1
ATOM 714 C CA . ILE A 1 90 ? -28.086 13.854 27.681 1.00 82.06 90 ILE A CA 1
ATOM 715 C C . ILE A 1 90 ? -28.898 15.127 27.399 1.00 82.06 90 ILE A C 1
ATOM 717 O O . ILE A 1 90 ? -29.178 15.886 28.328 1.00 82.06 90 ILE A O 1
ATOM 721 N N . GLU A 1 91 ? -29.305 15.378 26.151 1.00 86.62 91 GLU A N 1
ATOM 722 C CA . GLU A 1 91 ? -30.170 16.518 25.809 1.00 86.62 91 GLU A CA 1
ATOM 723 C C . GLU A 1 91 ? -31.568 16.389 26.433 1.00 86.62 91 GLU A C 1
ATOM 725 O O . GLU A 1 91 ? -32.083 17.373 26.969 1.00 86.62 91 GLU A O 1
ATOM 730 N N . ALA A 1 92 ? -32.154 15.187 26.444 1.00 86.62 92 ALA A N 1
ATOM 731 C CA . ALA A 1 92 ? -33.430 14.925 27.106 1.00 86.62 92 ALA A CA 1
ATOM 732 C C . ALA A 1 92 ? -33.330 15.133 28.625 1.00 86.62 92 ALA A C 1
ATOM 734 O O . ALA A 1 92 ? -34.153 15.842 29.203 1.00 86.62 92 ALA A O 1
ATOM 735 N N . MET A 1 93 ? -32.277 14.602 29.254 1.00 82.50 93 MET A N 1
ATOM 736 C CA . MET A 1 93 ? -31.987 14.822 30.671 1.00 82.50 93 MET A CA 1
ATOM 737 C C . MET A 1 93 ? -31.806 16.306 30.994 1.00 82.50 93 MET A C 1
ATOM 739 O O . MET A 1 93 ? -32.369 16.786 31.978 1.00 82.50 93 MET A O 1
ATOM 743 N N . LYS A 1 94 ? -31.061 17.046 30.164 1.00 89.69 94 LYS A N 1
ATOM 744 C CA . LYS A 1 94 ? -30.849 18.490 30.321 1.00 89.69 94 LYS A CA 1
ATOM 745 C C . LYS A 1 94 ? -32.162 19.263 30.257 1.00 89.69 94 LYS A C 1
ATOM 747 O O . LYS A 1 94 ? -32.365 20.139 31.089 1.00 89.69 94 LYS A O 1
ATOM 752 N N . ALA A 1 95 ? -33.056 18.916 29.332 1.00 88.75 95 ALA A N 1
ATOM 753 C CA . ALA A 1 95 ? -34.375 19.537 29.233 1.00 88.75 95 ALA A CA 1
ATOM 754 C C . ALA A 1 95 ? -35.211 19.291 30.500 1.00 88.75 95 ALA A C 1
ATOM 756 O O . ALA A 1 95 ? -35.702 20.244 31.098 1.00 88.75 95 ALA A O 1
ATOM 757 N N . THR A 1 96 ? -35.279 18.047 30.990 1.00 86.50 96 THR A N 1
ATOM 758 C CA . THR A 1 96 ? -35.964 17.747 32.263 1.00 86.50 96 THR A CA 1
ATOM 759 C C . THR A 1 96 ? -35.333 18.441 33.465 1.00 86.50 96 THR A C 1
ATOM 761 O O . THR A 1 96 ? -36.047 18.834 34.383 1.00 86.50 96 THR A O 1
ATOM 764 N N . LEU A 1 97 ? -34.008 18.604 33.482 1.00 87.62 97 LEU A N 1
ATOM 765 C CA . LEU A 1 97 ? -33.307 19.267 34.578 1.00 87.62 97 LEU A CA 1
ATOM 766 C C . LEU A 1 97 ? -33.536 20.784 34.550 1.00 87.62 97 LEU A C 1
ATOM 768 O O . LEU A 1 97 ? -33.737 21.389 35.601 1.00 87.62 97 LEU A O 1
ATOM 772 N N . GLU A 1 98 ? -33.561 21.397 33.365 1.00 89.31 98 GLU A N 1
ATOM 773 C CA . GLU A 1 98 ? -33.933 22.805 33.181 1.00 89.31 98 GLU A CA 1
ATOM 774 C C . GLU A 1 98 ? -35.396 23.056 33.565 1.00 89.31 98 GLU A C 1
ATOM 776 O O . GLU A 1 98 ? -35.679 24.044 34.240 1.00 89.31 98 GLU A O 1
ATOM 781 N N . ASP A 1 99 ? -36.316 22.161 33.204 1.00 86.94 99 ASP A N 1
ATOM 782 C CA . ASP A 1 99 ? -37.731 22.272 33.574 1.00 86.94 99 ASP A CA 1
ATOM 783 C C . ASP A 1 99 ? -37.944 22.073 35.078 1.00 86.94 99 ASP A C 1
ATOM 785 O O . ASP A 1 99 ? -38.660 22.849 35.709 1.00 86.94 99 ASP A O 1
ATOM 789 N N . ALA A 1 100 ? -37.260 21.104 35.693 1.00 83.44 100 ALA A N 1
ATOM 790 C CA . ALA A 1 100 ? -37.264 20.931 37.144 1.00 83.44 100 ALA A CA 1
ATOM 791 C C . ALA A 1 100 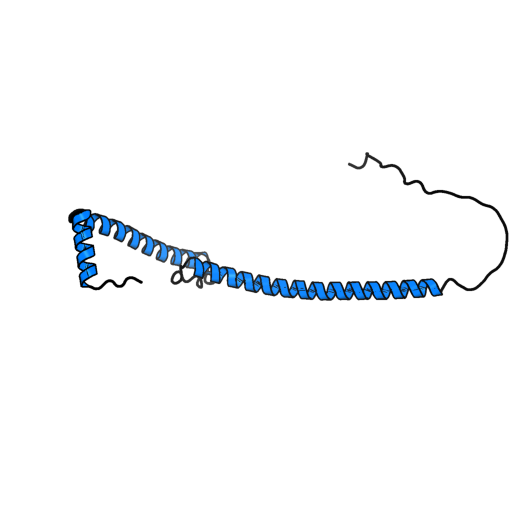? -36.681 22.158 37.863 1.00 83.44 100 ALA A C 1
ATOM 793 O O . ALA A 1 100 ? -37.229 22.595 38.871 1.00 83.44 100 ALA A O 1
ATOM 794 N N . THR A 1 101 ? -35.617 22.755 37.322 1.00 87.12 101 THR A N 1
ATOM 795 C CA . THR A 1 101 ? -35.006 23.968 37.886 1.00 87.12 101 THR A CA 1
ATOM 796 C C . THR A 1 101 ? -35.963 25.156 37.805 1.00 87.12 101 THR A C 1
ATOM 798 O O . THR A 1 101 ? -36.159 25.841 38.805 1.00 87.12 101 THR A O 1
ATOM 801 N N . LYS A 1 102 ? -36.620 25.371 36.658 1.00 87.94 102 LYS A N 1
ATOM 802 C CA . LYS A 1 102 ? -37.619 26.441 36.483 1.00 87.94 102 LYS A CA 1
ATOM 803 C C . LYS A 1 102 ? -38.842 26.246 37.378 1.00 87.94 102 LYS A C 1
ATOM 805 O O . LYS A 1 102 ? -39.351 27.219 37.925 1.00 87.94 102 LYS A O 1
ATOM 810 N N . ASN A 1 103 ? -39.297 25.006 37.554 1.00 84.50 103 ASN A N 1
ATOM 811 C CA . ASN A 1 103 ? -40.423 24.696 38.431 1.00 84.50 103 ASN A CA 1
ATOM 812 C C . ASN A 1 103 ? -40.066 24.934 39.900 1.00 84.50 103 ASN A C 1
ATOM 814 O O . ASN A 1 103 ? -40.836 25.575 40.602 1.00 84.50 103 ASN A O 1
ATOM 818 N N . VAL A 1 104 ? -38.878 24.516 40.346 1.00 81.38 104 VAL A N 1
ATOM 819 C CA . VAL A 1 104 ? -38.388 24.814 41.701 1.00 81.38 104 VAL A CA 1
ATOM 820 C C . VAL A 1 104 ? -38.213 26.318 41.906 1.00 81.38 104 VAL A C 1
ATOM 822 O O . VAL A 1 104 ? -38.553 26.827 42.967 1.00 81.38 104 VAL A O 1
ATOM 825 N N . GLU A 1 105 ? -37.733 27.055 40.906 1.00 74.25 105 GLU A N 1
ATOM 826 C CA . GLU A 1 105 ? -37.593 28.511 40.988 1.00 74.25 105 GLU A CA 1
ATOM 827 C C . GLU A 1 105 ? -38.959 29.214 41.071 1.00 74.25 105 GLU A C 1
ATOM 829 O O . GLU A 1 105 ? -39.122 30.136 41.871 1.00 74.25 105 GLU A O 1
ATOM 834 N N . SER A 1 106 ? -39.962 28.732 40.329 1.00 72.62 106 SER A N 1
ATOM 835 C CA . SER A 1 106 ? -41.348 29.212 40.415 1.00 72.62 106 SER A CA 1
ATOM 836 C C . SER A 1 106 ? -41.987 28.866 41.761 1.00 72.62 106 SER A C 1
ATOM 838 O O . SER A 1 106 ? -42.527 29.747 42.421 1.00 72.62 106 SER A O 1
ATOM 840 N N . GLU A 1 107 ? -41.865 27.621 42.225 1.00 71.31 107 GLU A N 1
ATOM 841 C CA . GLU A 1 107 ? -42.397 27.183 43.520 1.00 71.31 107 GLU A CA 1
ATOM 842 C C . GLU A 1 107 ? -41.700 27.886 44.690 1.00 71.31 107 GLU A C 1
ATOM 844 O O . GLU A 1 107 ? -42.337 28.224 45.686 1.00 71.31 107 GLU A O 1
ATOM 849 N N . MET A 1 108 ? -40.405 28.183 44.571 1.00 67.25 108 MET A N 1
ATOM 850 C CA . MET A 1 108 ? -39.661 28.954 45.564 1.00 67.25 108 MET A CA 1
ATOM 851 C C . MET A 1 108 ? -40.038 30.440 45.524 1.00 67.25 108 MET A C 1
ATOM 853 O O . MET A 1 108 ? -40.083 31.077 46.577 1.00 67.25 108 MET A O 1
ATOM 857 N N . ALA A 1 109 ? -40.357 31.003 44.355 1.00 68.19 109 ALA A N 1
ATOM 858 C CA . ALA A 1 109 ? -40.906 32.353 44.233 1.00 68.19 109 ALA A CA 1
ATOM 859 C C . ALA A 1 109 ? -42.324 32.450 44.834 1.00 68.19 109 ALA A C 1
ATOM 861 O O . ALA A 1 109 ? -42.620 33.408 45.557 1.00 68.19 109 ALA A O 1
ATOM 862 N N . ASP A 1 110 ? -43.164 31.435 44.634 1.00 65.62 110 ASP A N 1
ATOM 863 C CA . ASP A 1 110 ? -44.512 31.333 45.205 1.00 65.62 110 ASP A CA 1
ATOM 864 C C . ASP A 1 110 ? -44.483 31.066 46.724 1.00 65.62 110 ASP A C 1
ATOM 866 O O . ASP A 1 110 ? -45.218 31.686 47.500 1.00 65.62 110 ASP A O 1
ATOM 870 N N . ALA A 1 111 ? -43.553 30.239 47.209 1.00 67.69 111 ALA A N 1
ATOM 871 C CA . ALA A 1 111 ? -43.297 30.047 48.639 1.00 67.69 111 ALA A CA 1
ATOM 872 C C . ALA A 1 111 ? -42.763 31.328 49.306 1.00 67.69 111 ALA A C 1
ATOM 874 O O . ALA A 1 111 ? -43.102 31.649 50.447 1.00 67.69 111 ALA A O 1
ATOM 875 N N . ARG A 1 112 ? -41.944 32.111 48.595 1.00 67.56 112 ARG A N 1
ATOM 876 C CA . ARG A 1 112 ? -41.373 33.363 49.110 1.00 67.56 112 ARG A CA 1
ATOM 877 C C . ARG A 1 112 ? -42.385 34.508 49.118 1.00 67.56 112 ARG A C 1
ATOM 879 O O . ARG A 1 112 ? -42.292 35.378 49.982 1.00 67.56 112 ARG A O 1
ATOM 886 N N . THR A 1 113 ? -43.358 34.518 48.208 1.00 62.75 113 THR A N 1
ATOM 887 C CA . THR A 1 113 ? -44.469 35.488 48.216 1.00 62.75 113 THR A CA 1
ATOM 888 C C . THR A 1 113 ? -45.533 35.135 49.257 1.00 62.75 113 THR A C 1
ATOM 890 O O . THR A 1 113 ? -46.003 36.033 49.957 1.00 62.75 113 THR A O 1
ATOM 893 N N . THR A 1 114 ? -45.839 33.849 49.455 1.00 63.06 114 THR A N 1
ATOM 894 C CA . THR A 1 114 ? -46.751 33.382 50.518 1.00 63.06 114 THR A CA 1
ATOM 895 C C . THR A 1 114 ? -46.155 33.552 51.919 1.00 63.06 114 THR A C 1
ATOM 897 O O . THR A 1 114 ? -46.843 34.054 52.807 1.00 63.06 114 THR A O 1
ATOM 900 N N . ALA A 1 115 ? -44.857 33.289 52.113 1.00 59.22 115 ALA A N 1
ATOM 901 C CA . ALA A 1 115 ? -44.163 33.579 53.375 1.00 59.22 115 ALA A CA 1
ATOM 902 C C . ALA A 1 115 ? -44.150 35.083 53.717 1.00 59.22 115 ALA A C 1
ATOM 904 O O . ALA A 1 115 ? -44.176 35.459 54.889 1.00 59.22 115 ALA A O 1
ATOM 905 N N . LYS A 1 116 ? -44.170 35.956 52.701 1.00 53.19 116 LYS A N 1
ATOM 906 C CA . LYS A 1 116 ? -44.253 37.417 52.862 1.00 53.19 116 LYS A CA 1
ATOM 907 C C . LYS A 1 116 ? -45.675 37.908 53.182 1.00 53.19 116 LYS A C 1
ATOM 909 O O . LYS A 1 116 ? -45.833 39.033 53.652 1.00 53.19 116 LYS A O 1
ATOM 914 N N . ALA A 1 117 ? -46.699 37.082 52.952 1.00 48.34 117 ALA A N 1
ATOM 915 C CA . ALA A 1 117 ? -48.100 37.389 53.247 1.00 48.34 117 ALA A CA 1
ATOM 916 C C . ALA A 1 117 ? -48.510 37.031 54.690 1.00 48.34 117 ALA A C 1
ATOM 918 O O . ALA A 1 117 ? -49.470 37.597 55.208 1.00 48.34 117 ALA A O 1
ATOM 919 N N . SER A 1 118 ? -47.772 36.148 55.373 1.00 49.28 118 SER A N 1
ATOM 920 C CA . SER A 1 118 ? -48.079 35.726 56.750 1.00 49.28 118 SER A CA 1
ATOM 921 C C . SER A 1 118 ? -47.531 36.652 57.848 1.00 49.28 118 SER A C 1
ATOM 923 O O . SER A 1 118 ? -47.746 36.381 59.025 1.00 49.28 118 SER A O 1
ATOM 925 N N . THR A 1 119 ? -46.844 37.753 57.515 1.00 41.72 119 THR A N 1
ATOM 926 C CA . THR A 1 119 ? -46.145 38.606 58.505 1.00 41.72 119 THR A CA 1
ATOM 927 C C . THR A 1 119 ? -46.859 39.918 58.862 1.00 41.72 119 THR A C 1
ATOM 929 O O . THR A 1 119 ? -46.206 40.860 59.306 1.00 41.72 119 THR A O 1
ATOM 932 N N . LYS A 1 120 ? -48.181 40.052 58.672 1.00 45.94 120 LYS A N 1
ATOM 933 C CA . LYS A 1 120 ? -48.853 41.328 58.988 1.00 45.94 120 LYS A CA 1
ATOM 934 C C . LYS A 1 120 ? -50.278 41.198 59.526 1.00 45.94 120 LYS A C 1
ATOM 936 O O . LYS A 1 120 ? -51.198 41.343 58.739 1.00 45.94 120 LYS A O 1
ATOM 941 N N . VAL A 1 121 ? -50.419 41.006 60.847 1.00 33.75 121 VAL A N 1
ATOM 942 C CA . VAL A 1 121 ? -51.472 41.477 61.802 1.00 33.75 121 VAL A CA 1
ATOM 943 C C . VAL A 1 121 ? -50.949 41.048 63.206 1.00 33.75 121 VAL A C 1
ATOM 945 O O . VAL A 1 121 ? -50.684 39.864 63.356 1.00 33.75 121 VAL A O 1
ATOM 948 N N . LYS A 1 122 ? -50.704 41.835 64.274 1.00 31.33 122 LYS A N 1
ATOM 949 C CA . LYS A 1 122 ? -51.235 43.107 64.816 1.00 31.33 122 LYS A CA 1
ATOM 950 C C . LYS A 1 122 ? -50.285 43.652 65.926 1.00 31.33 122 LYS A C 1
ATOM 952 O O . LYS A 1 122 ? -49.763 42.854 66.695 1.00 31.33 122 LYS A O 1
ATOM 957 N N . GLU A 1 123 ? -50.132 44.976 66.015 1.00 37.09 123 GLU A N 1
ATOM 958 C CA . GLU A 1 123 ? -49.529 45.813 67.099 1.00 37.09 123 GLU A CA 1
ATOM 959 C C . GLU A 1 123 ? -50.380 45.820 68.412 1.00 37.09 123 GLU A C 1
ATOM 961 O O . GLU A 1 123 ? -51.513 45.325 68.310 1.00 37.09 123 GLU A O 1
ATOM 966 N N . PRO A 1 124 ? -49.989 46.411 69.591 1.00 47.81 124 PRO A N 1
ATOM 967 C CA . PRO A 1 124 ? -48.894 47.378 69.867 1.00 47.81 124 PRO A CA 1
ATOM 968 C C . PRO A 1 124 ? -48.108 47.273 71.222 1.00 47.81 124 PRO A C 1
ATOM 970 O O . PRO A 1 124 ? -48.442 46.485 72.099 1.00 47.81 124 PRO A O 1
ATOM 973 N N . GLU A 1 125 ? -47.094 48.152 71.344 1.00 35.44 125 GLU A N 1
ATOM 974 C CA . GLU A 1 125 ? -46.498 48.807 72.544 1.00 35.44 125 GLU A CA 1
ATOM 975 C C . GLU A 1 125 ? -45.858 47.990 73.693 1.00 35.44 125 GLU A C 1
ATOM 977 O O . GLU A 1 125 ? -46.549 47.357 74.485 1.00 35.44 125 GLU A O 1
ATOM 982 N N . ALA A 1 126 ? -44.532 48.147 73.871 1.00 31.42 126 ALA A N 1
ATOM 983 C CA . ALA A 1 126 ? -43.914 48.772 75.061 1.00 31.42 126 ALA A CA 1
ATOM 984 C C . ALA A 1 126 ? -42.366 48.757 74.973 1.00 31.42 126 ALA A C 1
ATOM 986 O O . ALA A 1 126 ? -41.750 47.697 74.946 1.00 31.42 126 ALA A O 1
ATOM 987 N N . ASP A 1 127 ? -41.797 49.960 74.904 1.00 35.75 127 ASP A N 1
ATOM 988 C CA . ASP A 1 127 ? -40.543 50.451 75.496 1.00 35.75 127 ASP A CA 1
ATOM 989 C C . ASP A 1 127 ? -39.241 49.608 75.566 1.00 35.75 127 ASP A C 1
ATOM 991 O O . ASP A 1 127 ? -39.133 48.588 76.239 1.00 35.75 127 ASP A O 1
ATOM 995 N N . ASP A 1 128 ? -38.208 50.259 75.014 1.00 36.81 128 ASP A N 1
ATOM 996 C CA . ASP A 1 128 ? -36.883 50.527 75.604 1.00 36.81 128 ASP A CA 1
ATOM 997 C C . ASP A 1 128 ? -35.632 49.746 75.135 1.00 36.81 128 ASP A C 1
ATOM 999 O O . ASP A 1 128 ? -35.552 48.523 75.113 1.00 36.81 128 ASP A O 1
ATOM 1003 N N . ALA A 1 129 ? -34.624 50.571 74.821 1.00 36.75 129 ALA A N 1
ATOM 1004 C CA . ALA A 1 129 ? -33.175 50.361 74.855 1.00 36.75 129 ALA A CA 1
ATOM 1005 C C . ALA A 1 129 ? -32.495 49.273 73.987 1.00 36.75 129 ALA A C 1
ATOM 1007 O O . ALA A 1 129 ? -32.277 48.137 74.387 1.00 36.75 129 ALA A O 1
ATOM 1008 N N . GLY A 1 130 ? -32.004 49.729 72.825 1.00 38.06 130 GLY A N 1
ATOM 1009 C CA . GLY A 1 130 ? -30.590 49.719 72.401 1.00 38.06 130 GLY A CA 1
ATOM 1010 C C . GLY A 1 130 ? -29.700 48.477 72.580 1.00 38.06 130 GLY A C 1
ATOM 1011 O O . GLY A 1 130 ? -29.392 48.085 73.695 1.00 38.06 130 GLY A O 1
ATOM 1012 N N . ALA A 1 131 ? -29.111 48.006 71.472 1.00 37.50 131 ALA A N 1
ATOM 1013 C CA . ALA A 1 131 ? -27.677 47.684 71.355 1.00 37.50 131 ALA A CA 1
ATOM 1014 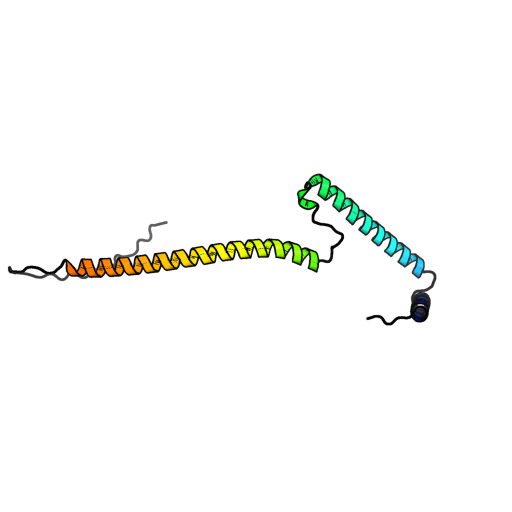C C . ALA A 1 131 ? -27.347 47.219 69.924 1.00 37.50 131 ALA A C 1
ATOM 1016 O O . ALA A 1 131 ? -27.811 46.177 69.467 1.00 37.50 131 ALA A O 1
ATOM 1017 N N . GLU A 1 132 ? -26.515 47.986 69.219 1.00 46.81 132 GLU A N 1
ATOM 1018 C CA . GLU A 1 132 ? -25.865 47.553 67.982 1.00 46.81 132 GLU A CA 1
ATOM 1019 C C . GLU A 1 132 ? -24.805 46.483 68.290 1.00 46.81 132 GLU A C 1
ATOM 1021 O O . GLU A 1 132 ? -23.940 46.689 69.141 1.00 46.81 132 GLU A O 1
ATOM 1026 N N . ALA A 1 133 ? -24.812 45.365 67.564 1.00 47.22 133 ALA A N 1
ATOM 1027 C CA . ALA A 1 133 ? -23.689 44.431 67.544 1.00 47.22 133 ALA A CA 1
ATOM 1028 C C . ALA A 1 133 ? -23.390 44.022 66.098 1.00 47.22 133 ALA A C 1
ATOM 1030 O O . ALA A 1 133 ? -24.082 43.216 65.478 1.00 47.22 133 ALA A O 1
ATOM 1031 N N . SER A 1 134 ? -22.346 44.640 65.559 1.00 48.47 134 SER A N 1
ATOM 1032 C CA . SER A 1 134 ? -21.755 44.379 64.252 1.00 48.47 134 SER A CA 1
ATOM 1033 C C . SER A 1 134 ? -21.086 42.999 64.222 1.00 48.47 134 SER A C 1
ATOM 1035 O O . SER A 1 134 ? -20.219 42.693 65.040 1.00 48.47 134 SER A O 1
ATOM 1037 N N . TYR A 1 135 ? -21.459 42.154 63.258 1.00 52.88 135 TYR A N 1
ATOM 1038 C CA . TYR A 1 135 ? -20.799 40.866 63.037 1.00 52.88 135 TYR A CA 1
ATOM 1039 C C . TYR A 1 135 ? -19.467 41.082 62.305 1.00 52.88 135 TYR A C 1
ATOM 1041 O O . TYR A 1 135 ? -19.438 41.531 61.158 1.00 52.88 135 TYR A O 1
ATOM 1049 N N . ARG A 1 136 ? -18.353 40.771 62.974 1.00 60.56 136 ARG A N 1
ATOM 1050 C CA . ARG A 1 136 ? -17.026 40.634 62.355 1.00 60.56 136 ARG A CA 1
ATOM 1051 C C . ARG A 1 136 ? -16.826 39.171 61.933 1.00 60.56 136 ARG A C 1
ATOM 1053 O O . ARG A 1 136 ? -17.114 38.298 62.750 1.00 60.56 136 ARG A O 1
ATOM 1060 N N . PRO A 1 137 ? -16.316 38.875 60.724 1.00 61.34 137 PRO A N 1
ATOM 1061 C CA . PRO A 1 137 ? -16.006 37.500 60.347 1.00 61.34 137 PRO A CA 1
ATOM 1062 C C . PRO A 1 137 ? -14.846 36.961 61.197 1.00 61.34 137 PRO A C 1
ATOM 1064 O O . PRO A 1 137 ? -13.862 37.664 61.439 1.00 61.34 137 PRO A O 1
ATOM 1067 N N . ALA A 1 138 ? -14.991 35.724 61.673 1.00 68.12 138 ALA A N 1
ATOM 1068 C CA . ALA A 1 138 ? -14.001 35.052 62.509 1.00 68.12 138 ALA A CA 1
ATOM 1069 C C . ALA A 1 138 ? -12.703 34.733 61.727 1.00 68.12 138 ALA A C 1
ATOM 1071 O O . ALA A 1 138 ? -12.766 34.496 60.517 1.00 68.12 138 ALA A O 1
ATOM 1072 N N . PRO A 1 139 ? -11.532 34.739 62.394 1.00 72.50 139 PRO A N 1
ATOM 1073 C CA . PRO A 1 139 ? -10.237 34.518 61.752 1.00 72.50 139 PRO A CA 1
ATOM 1074 C C . PRO A 1 139 ? -10.002 33.049 61.364 1.00 72.50 139 PRO A C 1
ATOM 1076 O O . PRO A 1 139 ? -10.537 32.133 61.983 1.00 72.50 139 PRO A O 1
ATOM 1079 N N . PHE A 1 140 ? -9.184 32.853 60.327 1.00 65.19 140 PHE A N 1
ATOM 1080 C CA . PHE A 1 140 ? -8.847 31.554 59.742 1.00 65.19 140 PHE A CA 1
ATOM 1081 C C . PHE A 1 140 ? -7.905 30.746 60.653 1.00 65.19 140 PHE A C 1
ATOM 1083 O O . PHE A 1 140 ? -6.909 31.289 61.134 1.00 65.19 140 PHE A O 1
ATOM 1090 N N . ASP A 1 141 ? -8.221 29.465 60.861 1.00 74.62 141 ASP A N 1
ATOM 1091 C CA . ASP A 1 141 ? -7.487 28.522 61.716 1.00 74.62 141 ASP A CA 1
ATOM 1092 C C . ASP A 1 141 ? -6.554 27.624 60.869 1.00 74.62 141 ASP A C 1
ATOM 1094 O O . ASP A 1 141 ? -7.047 26.879 60.017 1.00 74.62 141 ASP A O 1
ATOM 1098 N N . PRO A 1 142 ? -5.220 27.702 61.046 1.00 63.53 142 PRO A N 1
ATOM 1099 C CA . PRO A 1 142 ? -4.257 26.944 60.251 1.00 63.53 142 PRO A CA 1
ATOM 1100 C C . PRO A 1 142 ? -3.910 25.533 60.778 1.00 63.53 142 PRO A C 1
ATOM 1102 O O . PRO A 1 142 ? -3.035 24.902 60.192 1.00 63.53 142 PRO A O 1
ATOM 1105 N N . GLU A 1 143 ? -4.555 25.002 61.824 1.00 59.47 143 GLU A N 1
ATOM 1106 C CA . GLU A 1 143 ? -4.271 23.637 62.337 1.00 59.47 143 GLU A CA 1
ATOM 1107 C C . GLU A 1 143 ? -5.102 22.518 61.666 1.00 59.47 143 GLU A C 1
ATOM 1109 O O . GLU A 1 143 ? -4.976 21.345 62.017 1.00 59.47 143 GLU A O 1
ATOM 1114 N N . ALA A 1 144 ? -5.926 22.831 60.662 1.00 62.72 144 ALA A N 1
ATOM 1115 C CA . ALA A 1 144 ? -6.638 21.821 59.874 1.00 62.72 144 ALA A CA 1
ATOM 1116 C C . ALA A 1 144 ? -5.751 21.277 58.732 1.00 62.72 144 ALA A C 1
ATOM 1118 O O . ALA A 1 144 ? -5.843 21.742 57.595 1.00 62.72 144 ALA A O 1
ATOM 1119 N N . THR A 1 145 ? -4.870 20.318 59.049 1.00 53.56 145 THR A N 1
ATOM 1120 C CA . THR A 1 145 ? -4.172 19.458 58.064 1.00 53.56 145 THR A CA 1
ATOM 1121 C C . THR A 1 145 ? -4.937 18.161 57.836 1.00 53.56 145 THR A C 1
ATOM 1123 O O . THR A 1 145 ? -5.397 17.570 58.838 1.00 53.56 145 THR A O 1
#

Organism: NCBI:txid686624

Secondary structure (DSSP, 8-state):
-----HHHHHHHHHHHHHHH-TTTHHHHHHHHHHHHHHHHHHHHHHHHHHHHHH-GGGTT--GGG--HHHHHHHHHHHHHHHHHHHHHHHHHHHHHHHHHHHHHHHHHHHHHHHHHHSS----------------PPPPPPTT--